Protein AF-A0A1G1FV37-F1 (afdb_monomer_lite)

Structure (mmCIF, N/CA/C/O backbone):
data_AF-A0A1G1FV37-F1
#
_entry.id   AF-A0A1G1FV37-F1
#
loop_
_atom_site.group_PDB
_atom_site.id
_atom_site.type_symbol
_atom_site.label_atom_id
_atom_site.label_alt_id
_atom_site.label_comp_id
_atom_site.label_asym_id
_atom_site.label_entity_id
_atom_site.label_seq_id
_atom_site.pdbx_PDB_ins_code
_atom_site.Cartn_x
_atom_site.Cartn_y
_atom_site.Cartn_z
_atom_site.occupancy
_atom_site.B_iso_or_equiv
_atom_site.auth_seq_id
_atom_site.auth_comp_id
_atom_site.auth_asym_id
_atom_site.auth_atom_id
_atom_site.pdbx_PDB_model_num
ATOM 1 N N . MET A 1 1 ? -9.096 -12.333 17.778 1.00 48.81 1 MET A N 1
ATOM 2 C CA . MET A 1 1 ? -8.029 -11.705 16.971 1.00 48.81 1 MET A CA 1
ATOM 3 C C . MET A 1 1 ? -8.030 -12.345 15.590 1.00 48.81 1 MET A C 1
ATOM 5 O O . MET A 1 1 ? -7.332 -13.323 15.375 1.00 48.81 1 MET A O 1
ATOM 9 N N . ALA A 1 2 ? -8.881 -11.875 14.676 1.00 44.12 2 ALA A N 1
ATOM 10 C CA . ALA A 1 2 ? -8.811 -12.310 13.283 1.00 44.12 2 ALA A CA 1
ATOM 11 C C . ALA A 1 2 ? -7.777 -11.412 12.589 1.00 44.12 2 ALA A C 1
ATOM 13 O O . ALA A 1 2 ? -8.067 -10.257 12.294 1.00 44.12 2 ALA A O 1
ATOM 14 N N . GLY A 1 3 ? -6.542 -11.895 12.456 1.00 64.62 3 GLY A N 1
ATOM 15 C CA . GLY A 1 3 ? -5.468 -11.178 11.766 1.00 64.62 3 GLY A CA 1
ATOM 16 C C . GLY A 1 3 ? -5.508 -11.430 10.257 1.00 64.62 3 GLY A C 1
ATOM 17 O O . GLY A 1 3 ? -5.844 -12.529 9.822 1.00 64.62 3 GLY A O 1
ATOM 18 N N . GLY A 1 4 ? -5.159 -10.421 9.458 1.00 74.31 4 GLY A N 1
ATOM 19 C CA . GLY A 1 4 ? -5.017 -10.532 8.001 1.00 74.31 4 GLY A CA 1
ATOM 20 C C . GLY A 1 4 ? -6.273 -10.182 7.191 1.00 74.31 4 GLY A C 1
ATOM 21 O O . GLY A 1 4 ? -7.214 -9.568 7.696 1.00 74.31 4 GLY A O 1
ATOM 22 N N . LEU A 1 5 ? -6.284 -10.575 5.910 1.00 75.69 5 LEU A N 1
ATOM 23 C CA . LEU A 1 5 ? -7.341 -10.225 4.945 1.00 75.69 5 LEU A CA 1
ATOM 24 C C . LEU A 1 5 ? -8.735 -10.684 5.388 1.00 75.69 5 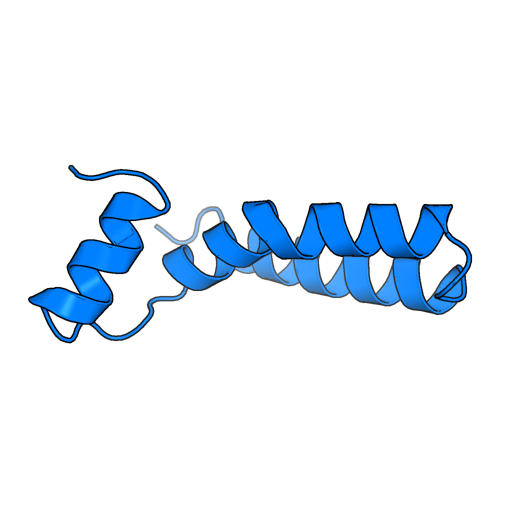LEU A C 1
ATOM 26 O O . LEU A 1 5 ? -9.694 -9.928 5.263 1.00 75.69 5 LEU A O 1
ATOM 30 N N . GLY A 1 6 ? -8.840 -11.885 5.964 1.00 76.44 6 GLY A N 1
ATOM 31 C CA . GLY A 1 6 ? -10.105 -12.406 6.489 1.00 76.44 6 GLY A CA 1
ATOM 32 C C . GLY A 1 6 ? -10.639 -11.605 7.680 1.00 76.44 6 GLY A C 1
ATOM 33 O O . GLY A 1 6 ? -11.847 -11.432 7.813 1.00 76.44 6 GLY A O 1
ATOM 34 N N . GLY A 1 7 ? -9.749 -11.053 8.511 1.00 75.25 7 GLY A N 1
ATOM 35 C CA . GLY A 1 7 ? -10.120 -10.172 9.620 1.00 75.25 7 GLY A CA 1
ATOM 36 C C . GLY A 1 7 ? -10.651 -8.824 9.145 1.00 75.25 7 GLY A C 1
ATOM 37 O O . GLY A 1 7 ? -11.688 -8.370 9.625 1.00 75.25 7 GLY A O 1
ATOM 38 N N . LEU A 1 8 ? -9.987 -8.223 8.152 1.00 74.75 8 LEU A N 1
ATOM 39 C CA . LEU A 1 8 ? -10.449 -6.986 7.518 1.00 74.75 8 LEU A CA 1
ATOM 40 C C . LEU A 1 8 ? -11.787 -7.177 6.802 1.00 74.75 8 LEU A C 1
ATOM 42 O O . LEU A 1 8 ? -12.698 -6.378 6.994 1.00 74.75 8 LEU A O 1
ATOM 46 N N . TYR A 1 9 ? -11.935 -8.257 6.036 1.00 76.88 9 TYR A N 1
ATOM 47 C CA . TYR A 1 9 ? -13.188 -8.580 5.358 1.00 76.88 9 TYR A CA 1
ATOM 48 C C . TYR A 1 9 ? -14.344 -8.756 6.353 1.00 76.88 9 TYR A C 1
ATOM 50 O O . TYR A 1 9 ? -15.416 -8.184 6.172 1.00 76.88 9 TYR A O 1
ATOM 58 N N . TYR A 1 10 ? -14.111 -9.483 7.450 1.00 75.69 10 TYR A N 1
ATOM 59 C CA . TYR A 1 10 ? -15.106 -9.670 8.505 1.00 75.69 10 TYR A CA 1
ATOM 60 C C . TYR A 1 10 ? -15.500 -8.348 9.184 1.00 75.69 10 TYR A C 1
ATOM 62 O O . TYR A 1 10 ? -16.684 -8.110 9.418 1.00 75.69 10 TYR A O 1
ATOM 70 N N . LEU A 1 11 ? -14.531 -7.475 9.477 1.00 75.88 11 LEU A N 1
ATOM 71 C CA . LEU A 1 11 ? -14.769 -6.156 10.076 1.00 75.88 11 LEU A CA 1
ATOM 72 C C . LEU A 1 11 ? -15.601 -5.246 9.163 1.00 75.88 11 LEU A C 1
ATOM 74 O O . LEU A 1 11 ? -16.564 -4.629 9.611 1.00 75.88 11 LEU A O 1
ATOM 78 N N . ILE A 1 12 ? -15.266 -5.193 7.876 1.00 76.50 12 ILE A N 1
ATOM 79 C CA . ILE A 1 12 ? -15.939 -4.309 6.920 1.00 76.50 12 ILE A CA 1
ATOM 80 C C . ILE A 1 12 ? -17.351 -4.824 6.617 1.00 76.50 12 ILE A C 1
ATOM 82 O O . ILE A 1 12 ? -18.318 -4.083 6.755 1.00 76.50 12 ILE A O 1
ATOM 86 N N . VAL A 1 13 ? -17.488 -6.103 6.254 1.00 77.38 13 VAL A N 1
ATOM 87 C CA . VAL A 1 13 ? -18.763 -6.663 5.7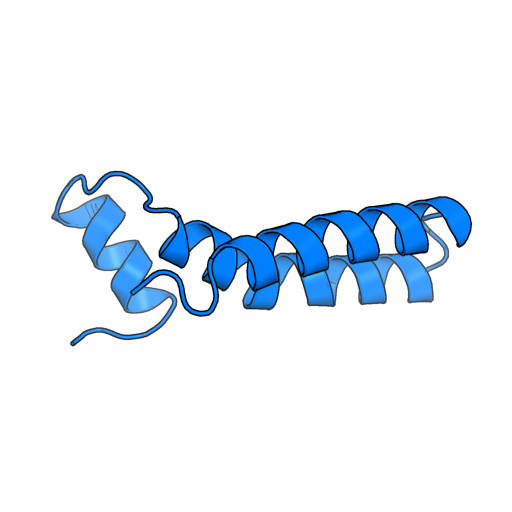74 1.00 77.38 13 VAL A CA 1
ATOM 88 C C . VAL A 1 13 ? -19.730 -6.952 6.915 1.00 77.38 13 VAL A C 1
ATOM 90 O O . VAL A 1 13 ? -20.930 -6.732 6.780 1.00 77.38 13 VAL A O 1
ATOM 93 N N . LYS A 1 14 ? -19.231 -7.464 8.045 1.00 73.44 14 LYS A N 1
ATOM 94 C CA . LYS A 1 14 ? -20.099 -7.918 9.136 1.00 73.44 14 LYS A CA 1
ATOM 95 C C . LYS A 1 14 ? -20.296 -6.872 10.228 1.00 73.44 14 LYS A C 1
ATOM 97 O O . LYS A 1 14 ? -21.298 -6.936 10.932 1.00 73.44 14 LYS A O 1
ATOM 102 N N . GLN A 1 15 ? -19.353 -5.945 10.400 1.00 74.94 15 GLN A N 1
ATOM 103 C CA . GLN A 1 15 ? -19.429 -4.925 11.452 1.00 74.94 15 GLN A CA 1
ATOM 104 C C . GLN A 1 15 ? -19.625 -3.501 10.915 1.00 74.94 15 GLN A C 1
ATOM 106 O O . GLN A 1 15 ? -19.705 -2.584 11.726 1.00 74.94 15 GLN A O 1
ATOM 111 N N . ASN A 1 16 ? -19.720 -3.295 9.588 1.00 70.94 16 ASN A N 1
ATOM 112 C CA . ASN A 1 16 ? -19.745 -1.957 8.969 1.00 70.94 16 ASN A CA 1
ATOM 113 C C . ASN A 1 16 ? -18.614 -1.049 9.495 1.00 70.94 16 ASN A C 1
ATOM 115 O O . ASN A 1 16 ? -18.772 0.165 9.631 1.00 70.94 16 ASN A O 1
ATOM 119 N N . ALA A 1 17 ? -17.471 -1.645 9.846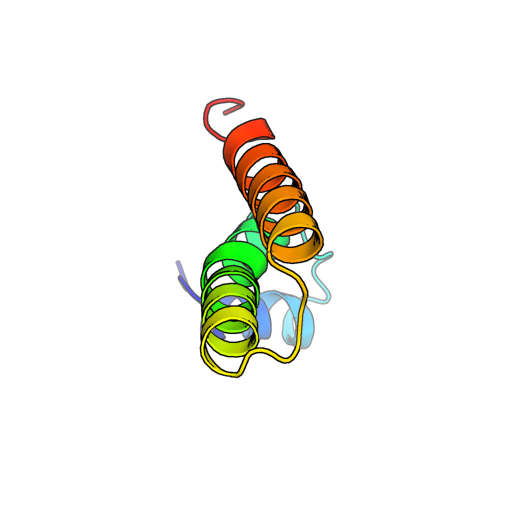 1.00 72.06 17 ALA A N 1
ATOM 120 C CA . ALA A 1 17 ? -16.370 -0.908 10.433 1.00 72.06 17 ALA A CA 1
ATOM 121 C C . ALA A 1 17 ? -15.722 -0.002 9.379 1.00 72.06 17 ALA A C 1
ATOM 123 O O . ALA A 1 17 ? -15.430 -0.430 8.259 1.00 72.06 17 ALA A O 1
ATOM 124 N N . VAL A 1 18 ? -15.456 1.248 9.759 1.00 77.25 18 VAL A N 1
ATOM 125 C CA . VAL A 1 18 ? -14.705 2.195 8.929 1.00 77.25 18 VAL A CA 1
ATOM 126 C C . VAL A 1 18 ? -13.283 1.668 8.737 1.00 77.25 18 VAL A C 1
ATOM 128 O O . VAL A 1 18 ? -12.645 1.203 9.685 1.00 77.25 18 VAL A O 1
ATOM 131 N N . ILE A 1 19 ? -12.773 1.742 7.506 1.00 78.62 19 ILE A N 1
ATOM 132 C CA . ILE A 1 19 ? -11.411 1.312 7.185 1.00 78.62 19 ILE A CA 1
ATOM 133 C C . ILE A 1 19 ? -10.422 2.234 7.908 1.00 78.62 19 ILE A C 1
ATOM 135 O O . ILE A 1 19 ? -10.210 3.380 7.519 1.00 78.62 19 ILE A O 1
ATOM 139 N N . GLY A 1 20 ? -9.822 1.728 8.985 1.00 79.31 20 GLY A N 1
ATOM 140 C CA . GLY A 1 20 ? -8.820 2.455 9.758 1.00 79.31 20 GLY A CA 1
ATOM 141 C C . GLY A 1 20 ? -7.452 2.496 9.072 1.00 79.31 20 GLY A C 1
ATOM 142 O O . GLY A 1 20 ? -7.131 1.660 8.227 1.00 79.31 20 GLY A O 1
ATOM 143 N N . ASN A 1 21 ? -6.594 3.421 9.505 1.00 83.69 21 ASN A N 1
ATOM 144 C CA . ASN A 1 21 ? -5.271 3.652 8.909 1.00 83.69 21 ASN A CA 1
ATOM 145 C C . ASN A 1 21 ? -4.405 2.371 8.848 1.00 83.69 21 ASN A C 1
ATOM 147 O O . ASN A 1 21 ? -3.731 2.119 7.854 1.00 83.69 21 ASN A O 1
ATOM 151 N N . LYS A 1 22 ? -4.487 1.501 9.868 1.00 81.94 22 LYS A N 1
ATOM 152 C CA . LYS A 1 22 ? -3.779 0.205 9.901 1.00 81.94 22 LYS A CA 1
ATOM 153 C C . LYS A 1 22 ? -4.235 -0.770 8.812 1.00 81.94 22 LYS A C 1
ATOM 155 O O . LYS A 1 22 ? -3.416 -1.505 8.267 1.00 81.94 22 LYS A O 1
ATOM 160 N N . ALA A 1 23 ? -5.527 -0.777 8.484 1.00 83.19 23 ALA A N 1
ATOM 161 C CA . ALA A 1 23 ? -6.063 -1.606 7.409 1.00 83.19 23 ALA A CA 1
ATOM 162 C C . ALA A 1 23 ? -5.521 -1.148 6.051 1.00 83.19 23 ALA A C 1
ATOM 164 O O . ALA A 1 23 ? -5.099 -1.972 5.245 1.00 83.19 23 ALA A O 1
ATOM 165 N N . ILE A 1 24 ? -5.465 0.169 5.831 1.00 84.81 24 ILE A N 1
ATOM 166 C CA . ILE A 1 24 ? -4.920 0.761 4.604 1.00 84.81 24 ILE A CA 1
ATOM 167 C C . ILE A 1 24 ? -3.426 0.442 4.474 1.00 84.81 24 ILE A C 1
ATOM 169 O O . ILE A 1 24 ? -2.987 0.010 3.413 1.00 84.81 24 ILE A O 1
ATOM 173 N N . GLN A 1 25 ? -2.651 0.571 5.554 1.00 86.69 25 GLN A N 1
ATOM 174 C CA . GLN A 1 25 ? -1.230 0.203 5.560 1.00 86.69 25 GLN A CA 1
ATOM 175 C C . GLN A 1 25 ? -1.009 -1.285 5.277 1.00 86.69 25 GLN A C 1
ATOM 177 O O . GLN A 1 25 ? -0.136 -1.637 4.487 1.00 86.69 25 GLN A O 1
ATOM 182 N N . PHE A 1 26 ? -1.829 -2.163 5.861 1.00 86.50 26 PHE A N 1
ATOM 183 C CA . PHE A 1 26 ? -1.775 -3.594 5.572 1.00 86.50 26 PHE A CA 1
ATOM 184 C C . PHE A 1 26 ? -2.057 -3.888 4.091 1.00 86.50 26 PHE A C 1
ATOM 186 O O . PHE A 1 26 ? -1.300 -4.618 3.456 1.00 86.50 26 PHE A O 1
ATOM 193 N N . LEU A 1 27 ? -3.097 -3.279 3.512 1.00 86.19 27 LEU A N 1
ATOM 194 C CA . LEU A 1 27 ? -3.407 -3.420 2.085 1.00 86.19 27 LEU A CA 1
ATOM 195 C C . LEU A 1 27 ? -2.282 -2.870 1.195 1.00 86.19 27 LEU A C 1
ATOM 197 O O . LEU A 1 27 ? -1.948 -3.482 0.180 1.00 86.19 27 LEU A O 1
ATOM 201 N N . ALA A 1 28 ? -1.663 -1.755 1.587 1.00 88.38 28 ALA A N 1
ATOM 202 C CA . ALA A 1 28 ? -0.534 -1.173 0.871 1.00 88.38 28 ALA A CA 1
ATOM 203 C C . ALA A 1 28 ? 0.675 -2.122 0.829 1.00 88.38 28 ALA A C 1
ATOM 205 O O . ALA A 1 28 ? 1.286 -2.288 -0.226 1.00 88.38 28 ALA A O 1
ATOM 206 N N . ILE A 1 29 ? 0.982 -2.795 1.943 1.00 89.31 29 ILE A N 1
ATOM 207 C CA . ILE A 1 29 ? 2.083 -3.765 2.024 1.00 89.31 29 ILE A CA 1
ATOM 208 C C . ILE A 1 29 ? 1.768 -5.040 1.239 1.00 89.31 29 ILE A C 1
ATOM 210 O O . ILE A 1 29 ? 2.622 -5.531 0.508 1.00 89.31 29 ILE A O 1
ATOM 214 N N . VAL A 1 30 ? 0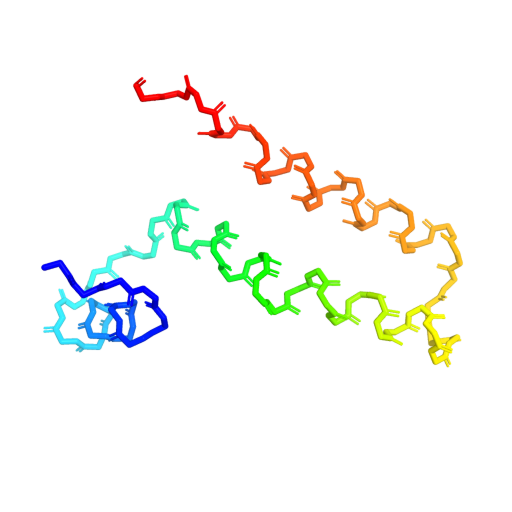.556 -5.581 1.382 1.00 89.75 30 VAL A N 1
ATOM 215 C CA . VAL A 1 30 ? 0.199 -6.890 0.811 1.00 89.75 30 VAL A CA 1
ATOM 216 C C . VAL A 1 30 ? -0.082 -6.818 -0.688 1.00 89.75 30 VAL A C 1
ATOM 218 O O . VAL A 1 30 ? 0.244 -7.758 -1.406 1.00 89.75 30 VAL A O 1
ATOM 221 N N . PHE A 1 31 ? -0.674 -5.725 -1.174 1.00 89.69 31 PHE A N 1
ATOM 222 C CA . PHE A 1 31 ? -1.097 -5.618 -2.572 1.00 89.69 31 PHE A CA 1
ATOM 223 C C . PHE A 1 31 ? -0.322 -4.567 -3.355 1.00 89.69 31 PHE A C 1
ATOM 225 O O . PHE A 1 31 ? 0.178 -4.859 -4.438 1.00 89.69 31 PHE A O 1
ATOM 232 N N . VAL A 1 32 ? -0.207 -3.348 -2.828 1.00 90.38 32 VAL A N 1
ATOM 233 C CA . VAL A 1 32 ? 0.281 -2.210 -3.623 1.00 90.38 32 VAL A CA 1
ATOM 234 C C . VAL A 1 32 ? 1.793 -2.284 -3.848 1.00 90.38 32 VAL A C 1
ATOM 236 O O . VAL A 1 32 ? 2.249 -2.092 -4.974 1.00 90.38 32 VAL A O 1
ATOM 239 N N . LEU A 1 33 ? 2.574 -2.612 -2.815 1.00 90.69 33 LEU A N 1
ATOM 240 C CA . LEU A 1 33 ? 4.027 -2.771 -2.933 1.00 90.69 33 LEU A CA 1
ATOM 241 C C . LEU A 1 33 ? 4.417 -3.879 -3.934 1.00 90.69 33 LEU A C 1
ATOM 243 O O . LEU A 1 33 ? 5.173 -3.585 -4.863 1.00 90.69 33 LEU A O 1
ATOM 247 N N . PRO A 1 34 ? 3.882 -5.115 -3.833 1.00 90.81 34 PRO A N 1
ATOM 248 C CA . PRO A 1 34 ? 4.149 -6.162 -4.818 1.00 90.81 34 PRO A CA 1
ATOM 249 C C . PRO A 1 34 ? 3.700 -5.790 -6.232 1.00 90.81 34 PRO A C 1
ATOM 251 O O . PRO A 1 34 ? 4.425 -6.052 -7.191 1.00 90.81 34 PRO A O 1
ATOM 254 N N . LEU A 1 35 ? 2.540 -5.137 -6.372 1.00 91.75 35 LEU A N 1
ATOM 255 C CA . LEU A 1 35 ? 2.031 -4.700 -7.671 1.00 91.75 35 LEU A CA 1
ATOM 256 C C . LEU A 1 35 ? 2.969 -3.687 -8.339 1.00 91.75 35 LEU A C 1
ATOM 258 O O . LEU A 1 35 ? 3.234 -3.804 -9.530 1.00 91.75 35 LEU A O 1
ATOM 262 N N . LEU A 1 36 ? 3.508 -2.720 -7.595 1.00 91.19 36 LEU A N 1
ATOM 263 C CA . LEU A 1 36 ? 4.439 -1.734 -8.152 1.00 91.19 36 LEU A CA 1
ATOM 264 C C . LEU A 1 36 ? 5.756 -2.356 -8.611 1.00 91.19 36 LEU A C 1
ATOM 266 O O . LEU A 1 36 ? 6.272 -1.981 -9.663 1.00 91.19 36 LEU A O 1
ATOM 270 N N . LEU A 1 37 ? 6.277 -3.331 -7.864 1.00 89.00 37 LEU A N 1
ATOM 271 C CA . LEU A 1 37 ? 7.465 -4.080 -8.275 1.00 89.00 37 LEU A CA 1
ATOM 272 C C . LEU A 1 37 ? 7.192 -4.926 -9.527 1.00 89.00 37 LEU A C 1
ATOM 274 O O . LEU A 1 37 ? 8.027 -4.978 -10.434 1.00 89.00 37 LEU A O 1
ATOM 278 N N . ALA A 1 38 ? 6.007 -5.537 -9.617 1.00 91.12 38 ALA A N 1
ATOM 279 C CA . ALA A 1 38 ? 5.573 -6.263 -10.808 1.00 91.12 38 ALA A CA 1
ATOM 280 C C . ALA A 1 38 ? 5.454 -5.327 -12.025 1.00 91.12 38 ALA A C 1
ATOM 282 O O . ALA A 1 38 ? 6.008 -5.597 -13.086 1.00 91.12 38 ALA A O 1
ATOM 283 N N . LEU A 1 39 ? 4.805 -4.170 -11.875 1.00 90.44 39 LEU A N 1
ATOM 284 C CA . LEU A 1 39 ? 4.677 -3.184 -12.955 1.00 90.44 39 LEU A CA 1
ATOM 285 C C . LEU A 1 39 ? 6.033 -2.630 -13.412 1.00 90.44 39 LEU A C 1
ATOM 287 O O . LEU A 1 39 ? 6.215 -2.358 -14.600 1.00 90.44 39 LEU A O 1
ATOM 291 N N . GLY A 1 40 ? 6.992 -2.509 -12.491 1.00 87.31 40 GLY A N 1
ATOM 292 C CA . GLY A 1 40 ? 8.365 -2.141 -12.820 1.00 87.31 40 GLY A CA 1
ATOM 293 C C . GLY A 1 40 ? 9.134 -3.218 -13.571 1.00 87.31 40 GLY A C 1
ATOM 294 O O . GLY A 1 40 ? 9.853 -2.907 -14.516 1.00 87.31 40 GLY A O 1
ATOM 295 N N . THR A 1 41 ? 8.945 -4.487 -13.215 1.00 88.88 41 THR A N 1
ATOM 296 C CA . THR A 1 41 ? 9.560 -5.608 -13.945 1.00 88.88 41 THR A CA 1
ATOM 297 C C . THR A 1 41 ? 8.950 -5.803 -15.332 1.00 88.88 41 THR A C 1
ATOM 299 O O . THR A 1 41 ? 9.676 -6.126 -16.269 1.00 88.88 41 THR A O 1
ATOM 302 N N . PHE A 1 42 ? 7.658 -5.515 -15.507 1.00 91.88 42 PHE A N 1
ATOM 303 C CA . PHE A 1 42 ? 7.003 -5.517 -16.818 1.00 91.88 42 PHE A CA 1
ATOM 304 C C . PHE A 1 42 ? 7.288 -4.264 -17.668 1.00 91.88 42 PHE A C 1
ATOM 306 O O . PHE A 1 42 ? 6.758 -4.161 -18.771 1.00 91.88 42 PHE A O 1
ATOM 313 N N . ASN A 1 43 ? 8.116 -3.321 -17.191 1.00 87.06 43 ASN A N 1
ATOM 314 C CA . ASN A 1 43 ? 8.399 -2.033 -17.848 1.00 87.06 43 ASN A CA 1
ATOM 315 C C . ASN A 1 43 ? 7.131 -1.246 -18.247 1.00 87.06 43 ASN A C 1
ATOM 317 O O . ASN A 1 43 ? 7.146 -0.478 -19.207 1.00 87.06 43 ASN A O 1
ATOM 321 N N . VAL A 1 44 ? 6.027 -1.423 -17.511 1.00 92.38 44 VAL A N 1
ATOM 322 C CA . VAL A 1 44 ? 4.771 -0.685 -17.746 1.00 92.38 44 VAL A CA 1
ATOM 323 C C . VAL A 1 44 ? 4.870 0.739 -17.193 1.00 92.38 44 VAL A C 1
ATOM 325 O O . VAL A 1 44 ? 4.263 1.662 -17.729 1.00 92.38 44 VAL A O 1
ATOM 328 N N . LEU A 1 45 ? 5.645 0.923 -16.121 1.00 86.69 45 LEU A N 1
ATOM 329 C CA . LEU A 1 45 ? 5.898 2.217 -15.490 1.00 86.69 45 LEU A CA 1
ATOM 330 C C . LEU A 1 45 ? 7.369 2.623 -15.645 1.00 86.69 45 LEU A C 1
ATOM 332 O O . LEU A 1 45 ? 8.268 1.787 -15.555 1.00 86.69 45 LEU A O 1
ATOM 336 N N . GLY A 1 46 ? 7.607 3.924 -15.830 1.00 88.12 46 GLY A N 1
ATOM 337 C CA . GLY A 1 46 ?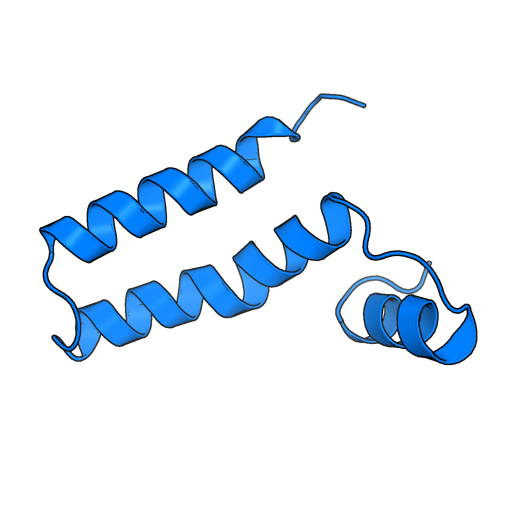 8.949 4.506 -15.827 1.00 88.12 46 GLY A CA 1
ATOM 338 C C . GLY A 1 46 ? 9.630 4.365 -14.463 1.00 88.12 46 GLY A C 1
ATOM 339 O O . GLY A 1 46 ? 8.971 4.344 -13.417 1.00 88.12 46 GLY A O 1
ATOM 340 N N . ARG A 1 47 ? 10.966 4.272 -14.460 1.00 84.69 47 ARG A N 1
ATOM 341 C CA . ARG A 1 47 ? 11.755 4.100 -13.224 1.00 84.69 47 ARG A CA 1
ATOM 342 C C . ARG A 1 47 ? 11.564 5.270 -12.262 1.00 84.69 47 ARG A C 1
ATOM 344 O O . ARG A 1 47 ? 11.551 5.054 -11.052 1.00 84.69 47 ARG A O 1
ATOM 351 N N . GLU A 1 48 ? 11.381 6.480 -12.788 1.00 89.06 48 GLU A N 1
ATOM 352 C CA . GLU A 1 48 ? 11.128 7.672 -11.981 1.00 89.06 48 GLU A CA 1
ATOM 353 C C . GLU A 1 48 ? 9.783 7.539 -11.261 1.00 89.06 48 GLU A C 1
ATOM 355 O O . GLU A 1 48 ? 9.708 7.705 -10.045 1.00 89.06 48 GLU A O 1
ATOM 360 N N . THR A 1 49 ? 8.739 7.135 -11.994 1.00 90.69 49 THR A N 1
ATOM 361 C CA . THR A 1 49 ? 7.388 6.932 -11.456 1.00 90.69 49 THR A CA 1
ATOM 362 C C . THR A 1 49 ? 7.367 5.868 -10.363 1.00 90.69 49 THR A C 1
ATOM 364 O O . THR A 1 49 ? 6.766 6.076 -9.311 1.00 90.69 49 THR A O 1
ATOM 367 N N . ILE A 1 50 ? 8.056 4.744 -10.570 1.00 91.06 50 ILE A N 1
ATOM 368 C CA . ILE A 1 50 ? 8.132 3.660 -9.581 1.00 91.06 50 ILE A CA 1
ATOM 369 C C . ILE A 1 50 ? 8.832 4.141 -8.311 1.00 91.06 50 ILE A C 1
ATOM 371 O O . ILE A 1 50 ? 8.321 3.916 -7.217 1.00 91.06 50 ILE A O 1
ATOM 375 N N . GLY A 1 51 ? 9.965 4.838 -8.444 1.00 89.56 51 GLY A N 1
ATOM 376 C CA . GLY A 1 51 ? 10.695 5.388 -7.303 1.00 89.56 51 GLY A CA 1
ATOM 377 C C . GLY A 1 51 ? 9.844 6.361 -6.485 1.00 89.56 51 GLY A C 1
ATOM 378 O O . GLY A 1 51 ? 9.794 6.256 -5.259 1.00 89.56 51 GLY A O 1
ATOM 379 N N . THR A 1 52 ? 9.108 7.256 -7.155 1.00 92.69 52 THR A N 1
ATOM 380 C CA . THR A 1 52 ? 8.184 8.183 -6.487 1.00 92.69 52 THR A CA 1
ATOM 381 C C . THR A 1 52 ? 7.061 7.441 -5.761 1.00 92.69 52 THR A C 1
ATOM 383 O O . THR A 1 52 ? 6.803 7.720 -4.591 1.00 92.69 52 THR A O 1
ATOM 386 N N . LEU A 1 53 ? 6.415 6.470 -6.414 1.00 92.69 53 LEU A N 1
ATOM 387 C CA . LEU A 1 53 ? 5.303 5.719 -5.824 1.00 92.69 53 LEU A CA 1
ATOM 388 C C . LEU A 1 53 ? 5.751 4.865 -4.634 1.00 92.69 53 LEU A C 1
ATOM 390 O O . LEU A 1 53 ? 5.090 4.874 -3.595 1.00 92.69 53 LEU A O 1
ATOM 394 N N . ILE A 1 54 ? 6.897 4.187 -4.746 1.00 91.44 54 ILE A N 1
ATOM 395 C CA . ILE A 1 54 ? 7.494 3.440 -3.634 1.00 91.44 54 ILE A CA 1
ATOM 396 C C . ILE A 1 54 ? 7.789 4.387 -2.470 1.00 91.44 54 ILE A C 1
ATOM 398 O O . ILE A 1 54 ? 7.402 4.087 -1.344 1.00 91.44 54 ILE A O 1
ATOM 402 N N . GLY A 1 55 ? 8.410 5.543 -2.725 1.00 91.94 55 GLY A N 1
ATOM 403 C CA . GLY A 1 55 ? 8.715 6.525 -1.683 1.00 91.94 55 GLY A CA 1
ATOM 404 C C . GLY A 1 55 ? 7.469 7.007 -0.935 1.00 91.94 55 GLY A C 1
ATOM 405 O O . GLY A 1 55 ? 7.463 7.037 0.295 1.00 91.94 55 GLY A O 1
ATOM 406 N N . VAL A 1 56 ? 6.389 7.312 -1.659 1.00 92.31 56 VAL A N 1
ATOM 407 C CA . VAL A 1 56 ? 5.111 7.739 -1.065 1.00 92.31 56 VAL A CA 1
ATOM 408 C C . VAL A 1 56 ? 4.483 6.627 -0.227 1.00 92.31 56 VAL A C 1
ATOM 410 O O . VAL A 1 56 ? 4.062 6.874 0.902 1.00 92.31 56 VAL A O 1
ATOM 413 N N . ILE A 1 57 ? 4.434 5.398 -0.743 1.00 91.38 57 ILE A N 1
ATOM 414 C CA . ILE A 1 57 ? 3.796 4.276 -0.042 1.00 91.38 57 ILE A CA 1
ATOM 415 C C . ILE A 1 57 ? 4.596 3.869 1.186 1.00 91.38 57 ILE A C 1
ATOM 417 O O . ILE A 1 57 ? 4.017 3.693 2.255 1.00 91.38 57 ILE A O 1
ATOM 421 N N . VAL A 1 58 ? 5.918 3.758 1.062 1.00 90.88 58 VAL A N 1
ATOM 422 C CA . VAL A 1 58 ? 6.795 3.463 2.198 1.00 90.88 58 VAL A CA 1
ATOM 423 C C . VAL A 1 58 ? 6.688 4.583 3.230 1.00 90.88 58 VAL A C 1
ATOM 425 O O . VAL A 1 58 ? 6.471 4.298 4.403 1.00 90.88 58 VAL A O 1
ATOM 428 N N . GLY A 1 59 ? 6.729 5.851 2.811 1.00 91.94 59 GLY A N 1
ATOM 429 C CA . GLY A 1 59 ? 6.528 6.992 3.705 1.00 91.94 59 GLY A CA 1
ATOM 430 C C . GLY A 1 59 ? 5.191 6.931 4.447 1.00 91.94 59 GLY A C 1
ATOM 431 O O . GLY A 1 59 ? 5.149 7.110 5.662 1.00 91.94 59 GLY A O 1
ATOM 432 N N . TYR A 1 60 ? 4.104 6.597 3.753 1.00 89.38 60 TYR A N 1
ATOM 433 C CA . TYR A 1 60 ? 2.785 6.431 4.362 1.00 89.38 60 TYR A CA 1
ATOM 434 C C . TYR A 1 60 ? 2.729 5.254 5.350 1.00 89.38 60 TYR A C 1
ATOM 436 O O . TYR A 1 60 ? 2.202 5.401 6.457 1.00 89.38 60 TYR A O 1
ATOM 444 N N . VAL A 1 61 ? 3.304 4.101 4.998 1.00 88.31 61 VAL A N 1
ATOM 445 C CA . VAL A 1 61 ? 3.381 2.924 5.879 1.00 88.31 61 VAL A CA 1
ATOM 446 C C . VAL A 1 61 ? 4.168 3.253 7.149 1.00 88.31 61 VAL A C 1
ATOM 448 O O . VAL A 1 61 ? 3.706 2.974 8.255 1.00 88.31 61 VAL A O 1
ATOM 451 N N . LEU A 1 62 ? 5.311 3.923 7.010 1.00 88.50 62 LEU A N 1
ATOM 452 C CA . LEU A 1 62 ? 6.169 4.284 8.136 1.00 88.50 62 LEU A CA 1
ATOM 453 C C . LEU A 1 62 ? 5.609 5.442 8.977 1.00 88.50 62 LEU A C 1
ATOM 455 O O . LEU A 1 62 ? 5.876 5.495 10.172 1.00 88.50 62 LEU A O 1
ATOM 459 N N . SER A 1 63 ? 4.787 6.334 8.409 1.00 86.75 63 SER A N 1
ATOM 460 C CA . SER A 1 63 ? 4.267 7.540 9.093 1.00 86.75 63 SER A CA 1
ATOM 461 C C . SER A 1 63 ? 3.461 7.270 10.370 1.00 86.75 63 SER A C 1
ATOM 463 O O . SER A 1 63 ? 3.245 8.177 11.185 1.00 86.75 63 SER A O 1
ATOM 465 N N . ASN A 1 64 ? 3.002 6.028 10.522 1.00 75.38 64 ASN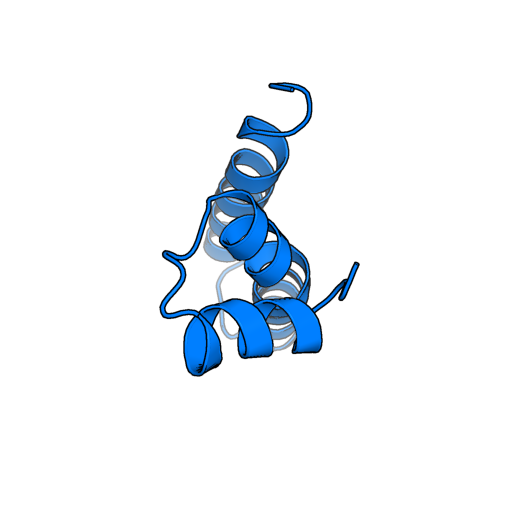 A N 1
ATOM 466 C CA . ASN A 1 64 ? 2.183 5.564 11.631 1.00 75.38 64 ASN A CA 1
ATOM 467 C C . ASN A 1 64 ? 2.834 4.407 12.411 1.00 75.38 64 ASN A C 1
ATOM 469 O O . ASN A 1 64 ? 2.239 3.916 13.367 1.00 75.38 64 ASN A O 1
ATOM 473 N N . MET A 1 65 ? 4.043 3.971 12.028 1.00 69.56 65 MET A N 1
ATOM 474 C CA . MET A 1 65 ? 4.824 3.023 12.822 1.00 69.56 65 MET A CA 1
ATOM 475 C C . MET A 1 65 ? 5.406 3.760 14.034 1.00 69.56 65 MET A C 1
ATOM 477 O O . MET A 1 65 ? 6.251 4.636 13.880 1.00 69.56 65 MET A O 1
ATOM 481 N N . GLY A 1 66 ? 4.937 3.420 15.237 1.00 61.94 66 GLY A N 1
ATOM 482 C CA . GLY A 1 66 ? 5.425 3.996 16.498 1.00 61.94 66 GLY A CA 1
ATOM 483 C C . GLY A 1 66 ? 4.588 5.140 17.081 1.00 61.94 66 GLY A C 1
ATOM 484 O O . GLY A 1 66 ? 5.014 5.747 18.054 1.00 61.94 66 GLY A O 1
ATOM 485 N N . LYS A 1 67 ? 3.407 5.439 16.519 1.00 62.41 67 LYS A N 1
ATOM 486 C CA . LYS A 1 67 ? 2.433 6.388 17.103 1.00 62.41 67 LYS A CA 1
ATOM 487 C C . LYS A 1 67 ? 1.398 5.715 18.018 1.00 62.41 67 LYS A C 1
ATOM 489 O O . LYS A 1 67 ? 0.275 6.200 18.133 1.00 62.41 67 LYS A O 1
ATOM 494 N N . GLU A 1 68 ? 1.769 4.601 18.639 1.00 52.44 68 GLU A N 1
ATOM 495 C CA . GLU A 1 68 ? 0.960 3.901 19.645 1.00 52.44 68 GLU A CA 1
ATOM 496 C C . GLU A 1 68 ? 1.637 3.931 21.007 1.00 52.44 68 GLU A C 1
ATOM 498 O O . GLU A 1 68 ? 2.873 3.732 21.038 1.00 52.44 68 GLU A O 1
#

Secondary structure (DSSP, 8-state):
---SHHHHHHHHHHH-----HHHHHHHIIIIIHHHHHHHHHTT-S-HHHHHHHHHHHHHHHHTTTT--

pLDDT: mean 82.29, std 10.8, range [44.12, 92.69]

Radius of gyration: 14.37 Å; chains: 1; bounding box: 32×21×38 Å

Sequence (68 aa):
MAGGLGGLYYLIVKQNAVIGNKAIQFLAIVFVLPLLLALGTFNVLGRETIGTLIGVIVGYVLSNMGKE

Foldseek 3Di:
DPDDPVVVCCCCVVVVDDCDLVNVLRCCVPPVLVVLVVCVVVVVDDPVVSVVSCCVSVCSSVVCVPVD